Protein AF-A0A0D3HF07-F1 (afdb_monomer)

pLDDT: mean 77.67, std 17.01, range [46.47, 97.0]

InterPro domains:
  IPR036908 RlpA-like domain superfamily [SSF50685] (46-90)
  IPR039271 Kiwellin-like [PF24300] (46-94)
  IPR039271 Kiwellin-like [PTHR33191] (25-92)

Foldseek 3Di:
DPDPPPVVVVVVVVVVVVVVVVPPPPPPPPPPPDDDDPDDPDDPPVDDDDDDDDFAQAPPGDPDADPLPRHGDHPPDPDDDDDCVVCVVVPPRDD

Sequence (95 aa):
MAAAAASTKIVAVVVAVLLAILEMPSCAVARRHHHDHHDKPGHHDGGFPAVMTVNGFEKGEDGGPAACDGHYHSDGELIVALSTEWFAGGRRYRS

Structure (mmCIF, N/CA/C/O backbone):
data_AF-A0A0D3HF07-F1
#
_entry.id   AF-A0A0D3HF07-F1
#
loop_
_atom_site.group_PDB
_atom_site.id
_atom_site.type_symbol
_atom_site.label_atom_id
_atom_site.label_alt_id
_atom_site.label_comp_id
_atom_site.label_asym_id
_atom_site.label_entity_id
_atom_site.label_seq_id
_atom_site.pdbx_PDB_ins_code
_atom_site.Cartn_x
_atom_site.Cartn_y
_atom_site.Cartn_z
_atom_site.occupancy
_atom_site.B_iso_or_equiv
_atom_site.auth_seq_id
_atom_site.auth_comp_id
_atom_site.auth_asym_id
_atom_site.auth_atom_id
_atom_site.pdbx_PDB_model_num
ATOM 1 N N . MET A 1 1 ? -52.399 35.731 12.126 1.00 47.12 1 MET A N 1
ATOM 2 C CA . MET A 1 1 ? -51.013 35.572 11.631 1.00 47.12 1 MET A CA 1
ATOM 3 C C . MET A 1 1 ? -50.199 34.775 12.647 1.00 47.12 1 MET A C 1
ATOM 5 O O . MET A 1 1 ? -49.593 35.369 13.521 1.00 47.12 1 MET A O 1
ATOM 9 N N . ALA A 1 2 ? -50.230 33.441 12.587 1.00 46.47 2 ALA A N 1
ATOM 10 C CA . ALA A 1 2 ? -49.346 32.576 13.384 1.00 46.47 2 ALA A CA 1
ATOM 11 C C . ALA A 1 2 ? -49.289 31.163 12.773 1.00 46.47 2 ALA A C 1
ATOM 13 O O . ALA A 1 2 ? -49.508 30.167 13.443 1.00 46.47 2 ALA A O 1
ATOM 14 N N . ALA A 1 3 ? -49.049 31.074 11.466 1.00 46.66 3 ALA A N 1
ATOM 15 C CA . ALA A 1 3 ? -48.822 29.800 10.781 1.00 46.66 3 ALA A CA 1
ATOM 16 C C . ALA A 1 3 ? -47.665 29.952 9.785 1.00 46.66 3 ALA A C 1
ATOM 18 O O . ALA A 1 3 ? -47.767 29.593 8.624 1.00 46.66 3 ALA A O 1
ATOM 19 N N . ALA A 1 4 ? -46.577 30.581 10.230 1.00 53.50 4 ALA A N 1
ATOM 20 C CA . ALA A 1 4 ? -45.325 30.646 9.472 1.00 53.50 4 ALA A CA 1
ATOM 21 C C . ALA A 1 4 ? -44.079 30.478 10.363 1.00 53.50 4 ALA A C 1
ATOM 23 O O . ALA A 1 4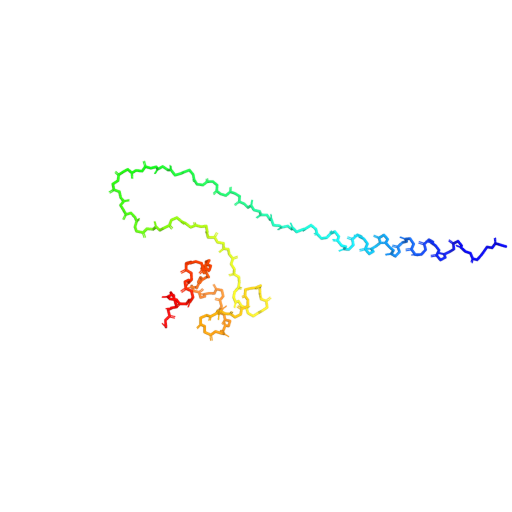 ? -42.961 30.508 9.867 1.00 53.50 4 ALA A O 1
ATOM 24 N N . ALA A 1 5 ? -44.238 30.292 11.681 1.00 54.38 5 ALA A N 1
ATOM 25 C CA . ALA A 1 5 ? -43.113 30.309 12.623 1.00 54.38 5 ALA A CA 1
ATOM 26 C C . ALA A 1 5 ? -42.669 28.918 13.115 1.00 54.38 5 ALA A C 1
ATOM 28 O O . ALA A 1 5 ? -41.543 28.779 13.588 1.00 54.38 5 ALA A O 1
ATOM 29 N N . ALA A 1 6 ? -43.518 27.888 13.005 1.00 54.38 6 ALA A N 1
ATOM 30 C CA . ALA A 1 6 ? -43.171 26.530 13.436 1.00 54.38 6 ALA A CA 1
ATOM 31 C C . ALA A 1 6 ? -42.346 25.789 12.371 1.00 54.38 6 ALA A C 1
ATOM 33 O O . ALA A 1 6 ? -41.307 25.215 12.688 1.00 54.38 6 ALA A O 1
ATOM 34 N N . SER A 1 7 ? -42.748 25.890 11.098 1.00 59.00 7 SER A N 1
ATOM 35 C CA . SER A 1 7 ? -42.026 25.265 9.984 1.00 59.00 7 SER A CA 1
ATOM 36 C C . SER A 1 7 ? -40.641 25.860 9.774 1.00 59.00 7 SER A C 1
ATOM 38 O O . SER A 1 7 ? -39.718 25.107 9.516 1.00 59.00 7 SER A O 1
ATOM 40 N N . THR A 1 8 ? -40.441 27.168 9.954 1.00 65.06 8 THR A N 1
ATOM 41 C CA . THR A 1 8 ? -39.120 27.796 9.762 1.00 65.06 8 THR A CA 1
ATOM 42 C C . THR A 1 8 ? -38.100 27.327 10.795 1.00 65.06 8 THR A C 1
ATOM 44 O O . THR A 1 8 ? -36.941 27.119 10.456 1.00 65.06 8 THR A O 1
ATOM 47 N N . LYS A 1 9 ? -38.525 27.091 12.045 1.00 73.19 9 LYS A N 1
ATOM 48 C CA . LYS A 1 9 ? -37.657 26.518 13.086 1.00 73.19 9 LYS A CA 1
ATOM 49 C C . LYS A 1 9 ? -37.312 25.066 12.786 1.00 73.19 9 LYS A C 1
ATOM 51 O O . LYS A 1 9 ? -36.156 24.688 12.906 1.00 73.19 9 LYS A O 1
ATOM 56 N N . ILE A 1 10 ? -38.299 24.278 12.361 1.00 79.25 10 ILE A N 1
ATOM 57 C CA . ILE A 1 10 ? -38.086 22.882 11.966 1.00 79.25 10 ILE A CA 1
ATOM 58 C C . ILE A 1 10 ? -37.148 22.815 10.756 1.00 79.25 10 ILE A C 1
ATOM 60 O O . ILE A 1 10 ? -36.189 22.057 10.776 1.00 79.25 10 ILE A O 1
ATOM 64 N N . VAL A 1 11 ? -37.360 23.660 9.745 1.00 80.50 11 VAL A N 1
ATOM 65 C CA . VAL A 1 11 ? -36.498 23.757 8.559 1.00 80.50 11 VAL A CA 1
ATOM 66 C C . VAL A 1 11 ? -35.087 24.196 8.947 1.00 80.50 11 VAL A C 1
ATOM 68 O O . VAL A 1 11 ? -34.130 23.589 8.488 1.00 80.50 11 VAL A O 1
ATOM 71 N N . ALA A 1 12 ? -34.931 25.178 9.839 1.00 85.56 12 ALA A N 1
ATOM 72 C CA . ALA A 1 12 ? -33.617 25.603 10.320 1.00 85.56 12 ALA A CA 1
ATOM 73 C C . ALA A 1 12 ? -32.887 24.491 11.093 1.00 85.56 12 ALA A C 1
ATOM 75 O O . ALA A 1 12 ? -31.690 24.303 10.895 1.00 85.56 12 ALA A O 1
ATOM 76 N N . VAL A 1 13 ? -33.600 23.721 11.923 1.00 86.06 13 VAL A N 1
ATOM 77 C CA . VAL A 1 13 ? -33.038 22.560 12.634 1.00 86.06 13 VAL A CA 1
ATOM 78 C C . VAL A 1 13 ? -32.632 21.464 11.650 1.00 86.06 13 VAL A C 1
ATOM 80 O O . VAL A 1 13 ? -31.529 20.941 11.754 1.00 86.06 13 VAL A O 1
ATOM 83 N N . VAL A 1 14 ? -33.473 21.152 10.662 1.00 87.38 14 VAL A N 1
ATOM 84 C CA . VAL A 1 14 ? -33.163 20.149 9.631 1.00 87.38 14 VAL A CA 1
ATOM 85 C C . VAL A 1 14 ? -31.944 20.571 8.808 1.00 87.38 14 VAL A C 1
ATOM 87 O O . VAL A 1 14 ? -31.046 19.763 8.601 1.00 87.38 14 VAL A O 1
ATOM 90 N N . VAL A 1 15 ? -31.860 21.837 8.393 1.00 88.19 15 VAL A N 1
ATOM 91 C CA . VAL A 1 15 ? -30.709 22.361 7.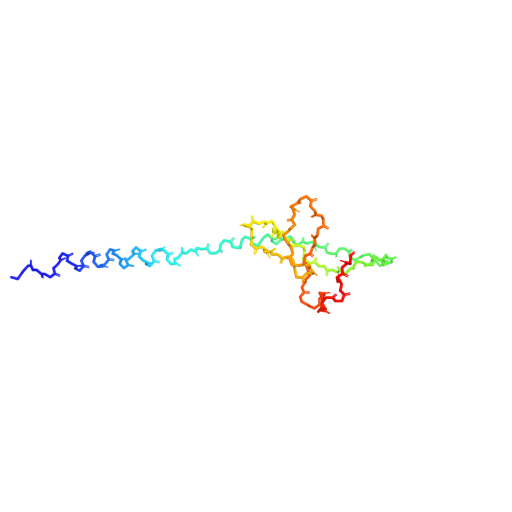642 1.00 88.19 15 VAL A CA 1
ATOM 92 C C . VAL A 1 15 ? -29.435 22.348 8.491 1.00 88.19 15 VAL A C 1
ATOM 94 O O . VAL A 1 15 ? -28.396 21.922 7.999 1.00 88.19 15 VAL A O 1
ATOM 97 N N . ALA A 1 16 ? -29.498 22.741 9.767 1.00 85.69 16 ALA A N 1
ATOM 98 C CA . ALA A 1 16 ? -28.341 22.700 10.664 1.00 85.69 16 ALA A CA 1
ATOM 99 C C . ALA A 1 16 ? -27.828 21.268 10.891 1.00 85.69 16 ALA A C 1
ATOM 101 O O . ALA A 1 16 ? -26.622 21.042 10.881 1.00 85.69 16 ALA A O 1
ATOM 102 N N . VAL A 1 17 ? -28.735 20.295 11.037 1.00 87.31 17 VAL A N 1
ATOM 103 C CA . VAL A 1 17 ? -28.379 18.873 11.155 1.00 87.31 17 VAL A CA 1
ATOM 104 C C . VAL A 1 17 ? -27.737 18.364 9.864 1.00 87.31 17 VAL A C 1
ATOM 106 O O . VAL A 1 17 ? -26.708 17.703 9.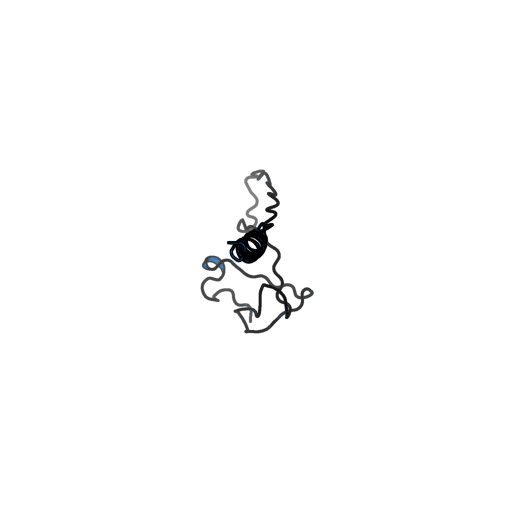924 1.00 87.31 17 VAL A O 1
ATOM 109 N N . LEU A 1 18 ? -28.283 18.712 8.695 1.00 84.88 18 LEU A N 1
ATOM 110 C CA . LEU A 1 18 ? -27.700 18.326 7.405 1.00 84.88 18 LEU A CA 1
ATOM 111 C C . LEU A 1 18 ? -26.294 18.908 7.201 1.00 84.88 18 LEU A C 1
ATOM 113 O O . LEU A 1 18 ? -25.411 18.199 6.726 1.00 84.88 18 LEU A O 1
ATOM 117 N N . LEU A 1 19 ? -26.067 20.163 7.598 1.00 81.19 19 LEU A N 1
ATOM 118 C CA . LEU A 1 19 ? -24.745 20.795 7.533 1.00 81.19 19 LEU A CA 1
ATOM 119 C C . LEU A 1 19 ? -23.751 20.156 8.513 1.00 81.19 19 LEU A C 1
ATOM 121 O O . LEU A 1 19 ? -22.604 19.937 8.143 1.00 81.19 19 LEU A O 1
ATOM 125 N N . ALA A 1 20 ? -24.195 19.783 9.717 1.00 75.44 20 ALA A N 1
ATOM 126 C CA . ALA A 1 20 ? -23.351 19.096 10.696 1.00 75.44 20 ALA A CA 1
ATOM 127 C C . ALA A 1 20 ? -22.940 17.679 10.250 1.00 75.44 20 ALA A C 1
ATOM 129 O O . ALA A 1 20 ? -21.863 17.216 10.605 1.00 75.44 20 ALA A O 1
ATOM 130 N N . ILE A 1 21 ? -23.771 16.991 9.456 1.00 75.94 21 ILE 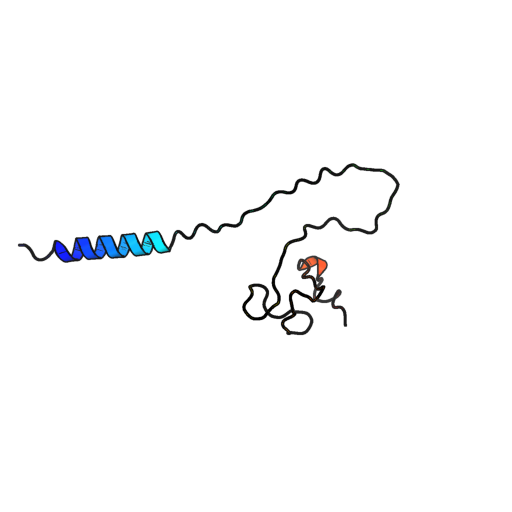A N 1
ATOM 131 C CA . ILE A 1 21 ? -23.456 15.656 8.909 1.00 75.94 21 ILE A CA 1
ATOM 132 C C . ILE A 1 21 ? -22.422 15.740 7.767 1.00 75.94 21 ILE A C 1
ATOM 134 O O . ILE A 1 21 ? -21.697 14.777 7.522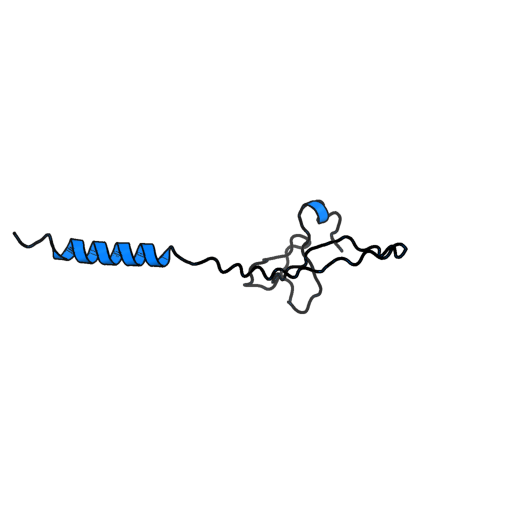 1.00 75.94 21 ILE A O 1
ATOM 138 N N . LEU A 1 22 ? -22.332 16.882 7.075 1.00 71.50 22 LEU A N 1
ATOM 139 C CA . LEU A 1 22 ? -21.365 17.111 5.993 1.00 71.50 22 LEU A CA 1
ATOM 140 C C . LEU A 1 22 ? -19.946 17.416 6.499 1.00 71.50 22 LEU A C 1
ATOM 142 O O . LEU A 1 22 ? -18.991 17.276 5.736 1.00 71.50 22 LEU A O 1
ATOM 146 N N . GLU A 1 23 ? -19.782 17.775 7.773 1.00 65.94 23 GLU A N 1
ATOM 147 C CA . GLU A 1 23 ? -18.471 17.950 8.402 1.00 65.94 23 GLU A CA 1
ATOM 148 C C . GLU A 1 23 ? -17.977 16.631 9.007 1.00 65.94 23 GLU A C 1
ATOM 150 O O . GLU A 1 23 ? -17.834 16.486 10.218 1.00 65.94 23 GLU A O 1
ATOM 155 N N . MET A 1 24 ? -17.697 15.642 8.158 1.00 64.44 24 MET A N 1
ATOM 156 C CA . MET A 1 24 ? -16.832 14.531 8.551 1.00 64.44 24 MET A CA 1
ATOM 157 C C . MET A 1 24 ? -15.381 15.020 8.439 1.00 64.44 24 MET A C 1
ATOM 159 O O . MET A 1 24 ? -14.895 15.190 7.315 1.00 64.44 24 MET A O 1
ATOM 163 N N . PRO A 1 25 ? -14.657 15.279 9.546 1.00 64.12 25 PRO A N 1
ATOM 164 C CA . PRO A 1 25 ? -13.234 15.547 9.456 1.00 64.12 25 PRO A CA 1
ATOM 165 C C . PRO A 1 25 ? -12.574 14.280 8.915 1.00 64.12 25 PRO A C 1
ATOM 167 O O . PRO A 1 25 ? -12.582 13.232 9.558 1.00 64.12 25 PRO A O 1
ATOM 170 N N . SER A 1 26 ? -12.037 14.367 7.698 1.00 68.31 26 SER A N 1
ATOM 171 C CA . SER A 1 26 ? -11.180 13.330 7.136 1.00 68.31 26 SER A CA 1
ATOM 172 C C . SER A 1 26 ? -9.960 13.202 8.045 1.00 68.31 26 SER A C 1
ATOM 174 O O . SER A 1 26 ? -9.018 13.992 7.974 1.00 68.31 26 SER A O 1
ATOM 176 N N . CYS A 1 27 ? -10.012 12.244 8.969 1.00 64.12 27 CYS A N 1
ATOM 177 C CA . CYS A 1 27 ? -8.922 11.909 9.872 1.00 64.12 27 CYS A CA 1
ATOM 178 C C . CYS A 1 27 ? -7.830 11.155 9.108 1.00 64.12 27 CYS A C 1
ATOM 180 O O . CYS A 1 27 ? -7.506 10.014 9.425 1.00 64.12 27 CYS A O 1
ATOM 182 N N . ALA A 1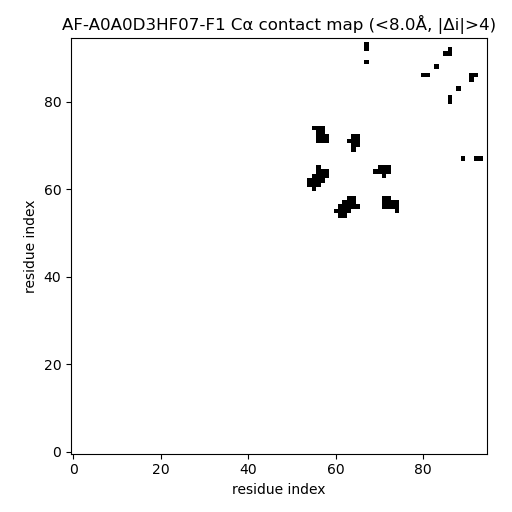 28 ? -7.218 11.794 8.114 1.00 60.22 28 ALA A N 1
ATOM 183 C CA . ALA A 1 28 ? -5.924 11.357 7.625 1.00 60.22 28 ALA A CA 1
ATOM 184 C C . ALA A 1 28 ? -4.867 11.765 8.667 1.00 60.22 28 ALA A C 1
ATOM 186 O O . ALA A 1 28 ? -4.237 12.819 8.570 1.00 60.22 28 ALA A O 1
ATOM 187 N N . VAL A 1 29 ? -4.688 10.947 9.710 1.00 53.31 29 VAL A N 1
ATOM 188 C CA . VAL A 1 29 ? -3.539 11.066 10.619 1.00 53.31 29 VAL A CA 1
ATOM 189 C C . VAL A 1 29 ? -2.290 10.664 9.835 1.00 53.31 29 VAL A C 1
ATOM 191 O O . VAL A 1 29 ? -1.894 9.503 9.792 1.00 53.31 29 VAL A O 1
ATOM 194 N N . ALA A 1 30 ? -1.653 11.640 9.193 1.00 52.16 30 ALA A N 1
ATOM 195 C CA . ALA A 1 30 ? -0.331 11.468 8.613 1.00 52.16 30 ALA A CA 1
ATOM 196 C C . ALA A 1 30 ? 0.711 11.466 9.744 1.00 52.16 30 ALA A C 1
ATOM 198 O O . ALA A 1 30 ? 1.176 12.521 10.184 1.00 52.16 30 ALA A O 1
ATOM 199 N N . ARG A 1 31 ? 1.103 10.280 10.233 1.00 57.19 31 ARG A N 1
ATOM 200 C CA . ARG A 1 31 ? 2.324 10.148 11.043 1.00 57.19 31 ARG A CA 1
ATOM 201 C C . ARG A 1 31 ? 3.530 10.433 10.149 1.00 57.19 31 ARG A C 1
ATOM 203 O O . ARG A 1 31 ? 3.961 9.574 9.387 1.00 57.19 31 ARG A O 1
ATOM 210 N N . ARG A 1 32 ? 4.088 11.645 10.242 1.00 54.19 32 ARG A N 1
ATOM 211 C CA . ARG A 1 32 ? 5.404 11.952 9.664 1.00 54.19 32 ARG A CA 1
ATOM 212 C C . ARG A 1 32 ? 6.472 11.212 10.465 1.00 54.19 32 ARG A C 1
ATOM 214 O O . ARG A 1 32 ? 6.939 11.707 11.485 1.00 54.19 32 ARG A O 1
ATOM 221 N N . HIS A 1 33 ? 6.858 10.032 9.998 1.00 52.62 33 HIS A N 1
ATOM 222 C CA . HIS A 1 33 ? 8.125 9.428 10.387 1.00 52.62 33 HIS A CA 1
ATOM 223 C C . HIS A 1 33 ? 9.220 10.057 9.521 1.00 52.62 33 HIS A C 1
ATOM 225 O O . HIS A 1 33 ? 9.454 9.636 8.392 1.00 52.62 33 HIS A O 1
ATOM 231 N N . HIS A 1 34 ? 9.842 11.123 10.031 1.00 49.69 34 HIS A N 1
ATOM 232 C CA . HIS A 1 34 ? 11.097 11.628 9.480 1.00 49.69 34 HIS A CA 1
ATOM 233 C C . HIS A 1 34 ? 12.192 10.623 9.854 1.00 49.69 34 HIS A C 1
ATOM 235 O O . HIS A 1 34 ? 12.599 10.550 11.011 1.00 49.69 34 HIS A O 1
ATOM 241 N N . HIS A 1 35 ? 12.622 9.814 8.890 1.00 53.50 35 HIS A N 1
ATOM 242 C CA . HIS A 1 35 ? 13.891 9.107 8.989 1.00 53.50 35 HIS A CA 1
ATOM 243 C C . HIS A 1 35 ? 14.973 10.039 8.448 1.00 53.50 35 HIS A C 1
ATOM 245 O O . HIS A 1 35 ? 15.019 10.314 7.250 1.00 53.50 35 HIS A O 1
ATOM 251 N N . ASP A 1 36 ? 15.810 10.556 9.346 1.00 53.72 36 ASP A N 1
ATOM 252 C CA . ASP A 1 36 ? 17.044 11.235 8.966 1.00 53.72 36 ASP A CA 1
ATOM 253 C C . ASP A 1 36 ? 17.966 10.219 8.280 1.00 53.72 36 ASP A C 1
ATOM 255 O O . ASP A 1 36 ? 18.419 9.241 8.884 1.00 53.72 36 ASP A O 1
ATOM 259 N N . HIS A 1 37 ? 18.207 10.432 6.987 1.00 53.91 37 HIS A N 1
ATOM 260 C CA . HIS A 1 37 ? 19.164 9.659 6.208 1.00 53.91 37 HIS A CA 1
ATOM 261 C C . HIS A 1 37 ? 20.582 10.014 6.665 1.00 53.91 37 HIS A C 1
ATOM 263 O O . HIS A 1 37 ? 21.131 11.056 6.315 1.00 53.91 37 HIS A O 1
ATOM 269 N N . HIS A 1 38 ? 21.194 9.126 7.446 1.00 54.94 38 HIS A N 1
ATOM 270 C CA . HIS A 1 38 ? 22.643 9.106 7.587 1.00 54.94 38 HIS A CA 1
ATOM 271 C C . HIS A 1 38 ? 23.256 8.508 6.316 1.00 54.94 38 HIS A C 1
ATOM 273 O O . HIS A 1 38 ? 23.281 7.290 6.146 1.00 54.94 38 HIS A O 1
ATOM 279 N N . ASP A 1 39 ? 23.767 9.370 5.437 1.00 57.44 39 ASP A N 1
ATOM 280 C CA . ASP A 1 39 ? 24.583 8.974 4.289 1.00 57.44 39 ASP A CA 1
ATOM 281 C C . ASP A 1 39 ? 25.872 8.286 4.764 1.00 57.44 39 ASP A C 1
ATOM 283 O O . ASP A 1 39 ? 26.771 8.915 5.332 1.00 57.44 39 ASP A O 1
ATOM 287 N N . LYS A 1 40 ? 25.986 6.976 4.517 1.00 59.12 40 LYS A N 1
ATOM 288 C CA . LYS A 1 40 ? 27.271 6.268 4.534 1.00 59.12 40 LYS A CA 1
ATOM 289 C C . LYS A 1 40 ? 27.702 5.973 3.096 1.00 59.12 40 LYS A C 1
ATOM 291 O O . LYS A 1 40 ? 27.004 5.234 2.403 1.00 59.12 40 LYS A O 1
ATOM 296 N N . PRO A 1 41 ? 28.854 6.488 2.633 1.00 53.38 41 PRO A N 1
ATOM 297 C CA . PRO A 1 41 ? 29.341 6.192 1.297 1.00 53.38 41 PRO A CA 1
ATOM 298 C C . PRO A 1 41 ? 29.948 4.783 1.290 1.00 53.38 41 PRO A C 1
ATOM 300 O O . PRO A 1 41 ? 30.921 4.522 1.996 1.00 53.38 41 PRO A O 1
ATOM 303 N N . GLY A 1 42 ? 29.372 3.872 0.501 1.00 53.06 42 GLY A N 1
ATOM 304 C CA . GLY A 1 42 ? 29.997 2.580 0.185 1.00 53.06 42 GLY A CA 1
ATOM 305 C C . GLY A 1 42 ? 29.152 1.320 0.381 1.00 53.06 42 GLY A C 1
ATOM 306 O O . GLY A 1 42 ? 29.677 0.231 0.164 1.00 53.06 42 GLY A O 1
ATOM 307 N N . HIS A 1 43 ? 27.870 1.421 0.740 1.00 49.75 43 HIS A N 1
ATOM 308 C CA . HIS A 1 43 ? 26.952 0.280 0.694 1.00 49.75 43 HIS A CA 1
ATOM 309 C C . HIS A 1 43 ? 25.869 0.552 -0.351 1.00 49.75 43 HIS A C 1
ATOM 311 O O . HIS A 1 43 ? 24.975 1.363 -0.134 1.00 49.75 43 HIS A O 1
ATOM 317 N N . HIS A 1 44 ? 25.980 -0.081 -1.520 1.00 55.84 44 HIS A N 1
ATOM 318 C CA . HIS A 1 44 ? 24.880 -0.117 -2.479 1.00 55.84 44 HIS A CA 1
ATOM 319 C C . HIS A 1 44 ? 23.848 -1.128 -1.979 1.00 55.84 44 HIS A C 1
ATOM 321 O O . HIS A 1 44 ? 23.761 -2.247 -2.483 1.00 55.84 44 HIS A O 1
ATOM 327 N N . ASP A 1 45 ? 23.087 -0.729 -0.961 1.00 58.75 45 ASP A N 1
ATOM 328 C CA . ASP A 1 45 ? 21.786 -1.321 -0.697 1.00 58.75 45 ASP A CA 1
ATOM 329 C C . ASP A 1 45 ? 20.977 -1.171 -1.984 1.00 58.75 45 ASP A C 1
ATOM 331 O O . ASP A 1 45 ? 20.678 -0.057 -2.409 1.00 58.75 45 ASP A O 1
ATOM 335 N N . GLY A 1 46 ? 20.635 -2.275 -2.647 1.00 64.06 46 GLY A N 1
ATOM 336 C CA . GLY A 1 46 ? 19.799 -2.274 -3.857 1.00 64.06 46 GLY A CA 1
ATOM 337 C C . GLY A 1 46 ? 18.352 -1.810 -3.616 1.00 64.06 46 GLY A C 1
ATOM 338 O O . GLY A 1 46 ? 17.460 -2.165 -4.384 1.00 64.06 46 GLY A O 1
ATOM 339 N N . GLY A 1 47 ? 18.100 -1.083 -2.528 1.00 70.25 47 GLY A N 1
ATOM 340 C CA . GLY A 1 47 ? 16.808 -0.553 -2.141 1.00 70.25 47 GLY A CA 1
ATOM 341 C C . GLY A 1 47 ? 16.553 0.800 -2.791 1.00 70.25 47 GLY A C 1
ATOM 342 O O . GLY A 1 47 ? 17.371 1.714 -2.725 1.00 70.25 47 GLY A O 1
ATOM 343 N N . PHE A 1 48 ? 15.379 0.939 -3.394 1.00 80.62 48 PHE A N 1
ATOM 344 C CA . PHE A 1 48 ? 14.866 2.237 -3.807 1.00 80.62 48 PHE A CA 1
ATOM 345 C C . PHE A 1 48 ? 14.124 2.870 -2.624 1.00 80.62 48 PHE A C 1
ATOM 347 O O . PHE A 1 48 ? 13.287 2.191 -2.022 1.00 80.62 48 PHE A O 1
ATOM 354 N N . PRO A 1 49 ? 14.384 4.145 -2.286 1.00 88.12 49 PRO A N 1
ATOM 355 C CA . PRO A 1 49 ? 13.611 4.845 -1.269 1.00 88.12 49 PRO A CA 1
ATOM 356 C C . PRO A 1 49 ? 12.116 4.807 -1.603 1.00 88.12 49 PRO A C 1
ATOM 358 O O . PRO A 1 49 ? 11.713 5.148 -2.716 1.00 88.12 49 PRO A O 1
ATOM 361 N N . ALA A 1 50 ? 11.295 4.390 -0.641 1.00 89.38 50 ALA A N 1
ATOM 362 C CA . ALA A 1 50 ? 9.848 4.304 -0.786 1.00 89.38 50 ALA A CA 1
ATOM 363 C C . ALA A 1 50 ? 9.152 4.628 0.539 1.00 89.38 50 ALA A C 1
ATOM 365 O O . ALA A 1 50 ? 9.696 4.398 1.620 1.00 89.38 50 ALA A O 1
ATOM 366 N N . VAL A 1 51 ? 7.926 5.142 0.447 1.00 92.56 51 VAL A N 1
ATOM 367 C CA . VAL A 1 51 ? 7.036 5.316 1.599 1.00 92.56 51 VAL A CA 1
ATOM 368 C C . VAL A 1 51 ? 6.107 4.110 1.653 1.00 92.56 51 VAL A C 1
ATOM 370 O O . VAL A 1 51 ? 5.318 3.895 0.735 1.00 92.56 51 VAL A O 1
ATOM 373 N N . MET A 1 52 ? 6.199 3.329 2.728 1.00 92.94 52 MET A N 1
ATOM 374 C CA . MET A 1 52 ? 5.294 2.208 2.968 1.00 92.94 52 MET A CA 1
ATOM 375 C C . MET A 1 52 ? 4.026 2.708 3.661 1.00 92.94 52 MET A C 1
ATOM 377 O O . MET A 1 52 ? 4.092 3.431 4.655 1.00 92.94 52 MET A O 1
ATOM 381 N N . THR A 1 53 ? 2.874 2.310 3.131 1.00 94.31 53 THR A N 1
ATOM 382 C CA . THR A 1 53 ? 1.557 2.554 3.730 1.00 94.31 53 THR A CA 1
ATOM 383 C C . THR A 1 53 ? 0.869 1.218 3.977 1.00 94.31 53 THR A C 1
ATOM 385 O O . THR A 1 53 ? 1.271 0.203 3.408 1.00 94.31 53 THR A O 1
ATOM 388 N N . VAL A 1 54 ? -0.125 1.207 4.862 1.00 94.31 54 VAL A N 1
ATOM 389 C CA . VAL A 1 54 ? -0.924 0.013 5.158 1.00 94.31 54 VAL A CA 1
ATOM 390 C C . VAL A 1 54 ? -2.177 0.054 4.293 1.00 94.31 54 VAL A C 1
ATOM 392 O O . VAL A 1 54 ? -2.834 1.091 4.229 1.00 94.31 54 VAL A O 1
ATOM 395 N N . ASN A 1 55 ? -2.487 -1.063 3.642 1.00 93.88 55 ASN A N 1
ATOM 396 C CA . ASN A 1 55 ? -3.689 -1.241 2.841 1.00 93.88 55 ASN A CA 1
ATOM 397 C C . ASN A 1 55 ? -4.283 -2.624 3.115 1.00 93.88 55 ASN A C 1
ATOM 399 O O . ASN A 1 55 ? -3.527 -3.592 3.172 1.00 93.88 55 ASN A O 1
ATOM 403 N N . GLY A 1 56 ? -5.606 -2.690 3.237 1.00 95.38 56 GLY A N 1
ATOM 404 C CA . GLY A 1 56 ? -6.349 -3.935 3.395 1.00 95.38 56 GLY A CA 1
ATOM 405 C C . GLY A 1 56 ? -6.846 -4.476 2.054 1.00 95.38 56 GLY A C 1
ATOM 406 O O . GLY A 1 56 ? -7.430 -3.721 1.270 1.00 95.38 56 GLY A O 1
ATOM 407 N N . PHE A 1 57 ? -6.580 -5.751 1.765 1.00 96.50 57 PHE A N 1
ATOM 408 C CA . PHE A 1 57 ? -7.021 -6.446 0.544 1.00 96.50 57 PHE A CA 1
ATOM 409 C C . PHE A 1 57 ? -8.070 -7.525 0.832 1.00 96.50 57 PHE A C 1
ATOM 411 O O . PHE A 1 57 ? -8.450 -8.271 -0.079 1.00 96.50 57 PHE A O 1
ATOM 418 N N . GLU A 1 58 ? -8.562 -7.609 2.069 1.00 97.00 58 GLU A N 1
ATOM 419 C CA . GLU A 1 58 ? -9.637 -8.520 2.416 1.00 97.00 58 GLU A CA 1
ATOM 420 C C . GLU A 1 58 ? -10.990 -8.004 1.926 1.00 97.00 58 GLU A C 1
ATOM 422 O O . GLU A 1 58 ? -11.220 -6.832 1.600 1.00 97.00 58 GLU A O 1
ATOM 427 N N . LYS A 1 59 ? -11.946 -8.928 1.845 1.00 95.88 59 LYS A N 1
ATOM 428 C CA . LYS A 1 59 ? -13.297 -8.580 1.433 1.00 95.88 59 LYS A CA 1
ATOM 429 C C . LYS A 1 59 ? -13.957 -7.707 2.498 1.00 95.88 59 LYS A C 1
ATOM 431 O O . LYS A 1 59 ? -14.212 -8.161 3.606 1.00 95.88 59 LYS A O 1
ATOM 436 N N . GLY A 1 60 ? -14.352 -6.503 2.095 1.00 95.25 60 GLY A N 1
ATOM 437 C CA . GLY A 1 60 ? -14.967 -5.518 2.987 1.00 95.25 60 GLY A CA 1
ATOM 438 C C . GLY A 1 60 ? -13.999 -4.436 3.459 1.00 95.25 60 GLY A C 1
ATOM 439 O O . GLY A 1 60 ? -14.435 -3.531 4.162 1.00 95.25 60 GLY A O 1
ATOM 440 N N . GLU A 1 61 ? -12.737 -4.504 3.038 1.00 95.44 61 GLU A N 1
ATOM 441 C CA . GLU A 1 61 ? -11.741 -3.458 3.253 1.00 95.44 61 GLU A CA 1
ATOM 442 C C . GLU A 1 61 ? -11.609 -2.527 2.041 1.00 95.44 61 GLU A C 1
ATOM 444 O O . GLU A 1 61 ? -12.163 -2.777 0.964 1.00 95.44 61 GLU A O 1
ATOM 449 N N . ASP A 1 62 ? -10.858 -1.442 2.224 1.00 93.06 62 ASP A N 1
ATOM 450 C CA . ASP A 1 62 ? -10.769 -0.338 1.266 1.00 93.06 62 ASP A CA 1
ATOM 451 C C . ASP A 1 62 ? -10.059 -0.708 -0.046 1.00 93.06 62 ASP A C 1
ATOM 453 O O . ASP A 1 62 ? -10.381 -0.154 -1.099 1.00 93.06 62 ASP A O 1
ATOM 457 N N . GLY A 1 63 ? -9.092 -1.631 -0.010 1.00 92.69 63 GLY A N 1
ATOM 458 C CA . GLY A 1 63 ? -8.228 -1.920 -1.156 1.00 92.69 63 GLY A CA 1
ATOM 459 C C . GLY A 1 63 ? -8.900 -2.697 -2.284 1.00 92.69 63 GLY A C 1
ATOM 460 O O . GLY A 1 63 ? -8.457 -2.606 -3.429 1.00 92.69 63 GLY A O 1
ATOM 461 N N . GLY A 1 64 ? -9.981 -3.426 -1.993 1.00 95.00 64 GLY A N 1
ATOM 462 C CA . GLY A 1 64 ? -10.669 -4.239 -2.992 1.00 95.00 64 GLY A CA 1
ATOM 463 C C . GLY A 1 64 ? -9.815 -5.394 -3.548 1.00 95.00 64 GLY A C 1
ATOM 464 O O . GLY A 1 64 ? -8.768 -5.729 -2.992 1.00 95.00 64 GLY A O 1
ATOM 465 N N . PRO A 1 65 ? -10.256 -6.027 -4.652 1.00 95.75 65 PRO A N 1
ATOM 466 C CA . PRO A 1 65 ? -9.488 -7.078 -5.309 1.00 95.75 65 PRO A CA 1
ATOM 467 C C . PRO A 1 65 ? -8.188 -6.548 -5.930 1.00 95.75 65 PRO A C 1
ATOM 469 O O . PRO A 1 65 ? -8.168 -5.461 -6.516 1.00 95.75 65 PRO A O 1
ATOM 472 N N . ALA A 1 66 ? -7.116 -7.336 -5.876 1.00 94.31 66 ALA A N 1
ATOM 473 C CA . ALA A 1 66 ? -5.832 -6.978 -6.456 1.00 94.31 66 ALA A CA 1
ATOM 474 C C . ALA A 1 66 ? -5.908 -6.899 -7.990 1.00 94.31 66 ALA A C 1
ATOM 476 O O . ALA A 1 66 ? -6.472 -7.757 -8.664 1.00 94.31 66 ALA A O 1
ATOM 477 N N . ALA A 1 67 ? -5.282 -5.876 -8.576 1.00 92.44 67 ALA A N 1
ATOM 478 C CA . ALA A 1 67 ? -5.268 -5.687 -10.030 1.00 92.44 67 ALA A CA 1
ATOM 479 C C . ALA A 1 67 ? -4.512 -6.798 -10.788 1.00 92.44 67 ALA A C 1
ATOM 481 O O . ALA A 1 67 ? -4.717 -6.972 -11.989 1.00 92.44 67 ALA A O 1
ATOM 482 N N . CYS A 1 68 ? -3.623 -7.519 -10.098 1.00 91.06 68 CYS A N 1
ATOM 483 C CA . CYS A 1 68 ? -2.796 -8.578 -10.670 1.00 91.06 68 CYS A CA 1
ATOM 484 C C . CYS A 1 68 ? 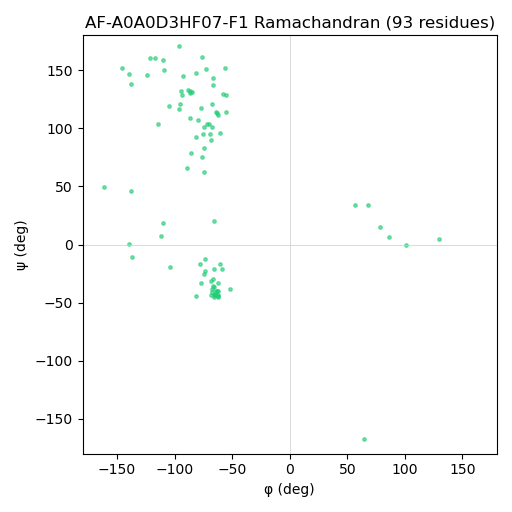-3.620 -9.792 -11.112 1.00 91.06 68 CYS A C 1
ATOM 486 O O . CYS A 1 68 ? -3.348 -10.355 -12.170 1.00 91.06 68 CYS A O 1
ATOM 488 N N . ASP A 1 69 ? -4.607 -10.187 -10.310 1.00 93.50 69 ASP A N 1
ATOM 489 C CA . ASP A 1 69 ? -5.329 -11.452 -10.462 1.00 93.50 69 ASP A CA 1
ATOM 490 C C . ASP A 1 69 ? -6.854 -11.326 -10.285 1.00 93.50 69 ASP A C 1
ATOM 492 O O . ASP A 1 69 ? -7.591 -12.250 -10.623 1.00 93.50 69 ASP A O 1
ATOM 496 N N . GLY A 1 70 ? -7.339 -10.176 -9.811 1.00 94.50 70 GLY A N 1
ATOM 497 C CA . GLY A 1 70 ? -8.752 -9.904 -9.585 1.00 94.50 70 GLY A CA 1
ATOM 498 C C . GLY A 1 70 ? -9.320 -10.520 -8.305 1.00 94.50 70 GLY A C 1
ATOM 499 O O . GLY A 1 70 ? -10.547 -10.572 -8.184 1.00 94.50 70 GLY A O 1
ATOM 500 N N . HIS A 1 71 ? -8.489 -10.972 -7.359 1.00 95.88 71 HIS A N 1
ATOM 501 C CA . HIS A 1 71 ? -8.949 -11.601 -6.117 1.00 95.88 71 HIS A CA 1
ATOM 502 C C . HIS A 1 71 ? -8.707 -10.738 -4.877 1.00 95.88 71 HIS A C 1
ATOM 504 O O . HIS A 1 71 ? -7.882 -9.830 -4.861 1.00 95.88 71 HIS A O 1
ATOM 510 N N . TYR A 1 72 ? -9.471 -11.027 -3.823 1.00 96.88 72 TYR A N 1
ATOM 511 C CA . TYR A 1 72 ? -9.183 -10.542 -2.475 1.00 96.88 72 TYR A CA 1
ATOM 512 C C . TYR A 1 72 ? -8.125 -11.438 -1.831 1.00 96.88 72 TYR A C 1
ATOM 514 O O . TYR A 1 72 ? -8.133 -12.651 -2.054 1.00 96.88 72 TYR A O 1
ATOM 522 N N . HIS A 1 73 ? -7.285 -10.850 -0.989 1.00 95.75 73 HIS A N 1
ATOM 523 C CA . HIS A 1 73 ? -6.203 -11.539 -0.291 1.00 95.75 73 HIS A CA 1
ATOM 524 C C . HIS A 1 73 ? -6.343 -11.336 1.210 1.00 95.75 73 HIS A C 1
ATOM 526 O O . HIS A 1 73 ? -6.806 -10.286 1.643 1.00 95.75 73 HIS A O 1
ATOM 532 N N . SER A 1 74 ? -5.960 -12.344 1.994 1.00 96.31 74 SER A N 1
ATOM 533 C CA . SER A 1 74 ? -5.991 -12.224 3.453 1.00 96.31 74 SER A CA 1
ATOM 534 C C . SER A 1 74 ? -4.872 -11.320 3.963 1.00 96.31 74 SER A C 1
ATOM 536 O O . SER A 1 74 ? -3.784 -11.324 3.395 1.00 96.31 74 SER A O 1
ATOM 538 N N . ASP A 1 75 ? -5.084 -10.650 5.094 1.00 95.06 75 ASP A N 1
ATOM 539 C CA . ASP A 1 75 ? -4.062 -9.871 5.806 1.00 95.06 75 ASP A CA 1
ATOM 540 C C . ASP A 1 75 ? -2.847 -10.713 6.228 1.00 95.06 75 ASP A C 1
ATOM 542 O O . ASP A 1 75 ? -1.759 -10.193 6.480 1.00 95.06 75 ASP A O 1
ATOM 546 N N . GLY A 1 76 ? -3.016 -12.038 6.312 1.00 94.94 76 GLY A N 1
ATOM 547 C CA . GLY A 1 76 ? -1.912 -12.972 6.531 1.00 94.94 76 GLY A CA 1
ATOM 548 C C . GLY A 1 76 ? -1.015 -13.182 5.304 1.00 94.94 76 GLY A C 1
ATOM 549 O O . GLY A 1 76 ? 0.058 -13.775 5.429 1.00 94.94 76 GLY A O 1
ATOM 550 N N . GLU A 1 77 ? -1.438 -12.736 4.121 1.00 95.12 77 GLU A N 1
ATOM 551 C CA . GLU A 1 77 ? -0.686 -12.854 2.878 1.00 95.12 77 GLU A CA 1
ATOM 552 C C . GLU A 1 77 ? 0.255 -11.659 2.685 1.00 95.12 77 GLU A C 1
ATOM 554 O O . GLU A 1 77 ? -0.119 -10.496 2.817 1.00 95.12 77 GLU A O 1
ATOM 559 N N . LEU A 1 78 ? 1.511 -11.938 2.335 1.00 94.06 78 LEU A N 1
ATOM 560 C CA . LEU A 1 78 ? 2.521 -10.899 2.142 1.00 94.06 78 LEU A CA 1
ATOM 561 C C . LEU A 1 78 ? 2.469 -10.346 0.714 1.00 94.06 78 LEU A C 1
ATOM 563 O O . LEU A 1 78 ? 3.297 -10.698 -0.129 1.00 94.06 78 LEU A O 1
ATOM 567 N N . ILE A 1 79 ? 1.505 -9.464 0.461 1.00 93.56 79 ILE A N 1
ATOM 568 C CA . ILE A 1 79 ? 1.349 -8.755 -0.813 1.00 93.56 79 ILE A CA 1
ATOM 569 C C . ILE A 1 79 ? 1.503 -7.240 -0.650 1.00 93.56 79 ILE A C 1
ATOM 571 O O . ILE A 1 79 ? 1.389 -6.692 0.444 1.00 93.56 79 ILE A O 1
ATOM 575 N N . VAL A 1 80 ? 1.784 -6.548 -1.757 1.00 94.25 80 VAL A N 1
ATOM 576 C CA . VAL A 1 80 ? 1.939 -5.087 -1.787 1.00 94.25 80 VAL A CA 1
ATOM 577 C C . VAL A 1 80 ? 1.285 -4.492 -3.030 1.00 94.25 80 VAL A C 1
ATOM 579 O O . VAL A 1 80 ? 1.342 -5.077 -4.113 1.00 94.25 80 VAL A O 1
ATOM 582 N N . ALA A 1 81 ? 0.737 -3.283 -2.898 1.00 94.00 81 ALA A N 1
ATOM 583 C CA . ALA A 1 81 ? 0.453 -2.418 -4.038 1.00 94.00 81 ALA A CA 1
ATOM 584 C C . ALA A 1 81 ? 1.632 -1.475 -4.292 1.00 94.00 81 ALA A C 1
ATOM 586 O O . ALA A 1 81 ? 2.291 -0.996 -3.368 1.00 94.00 81 ALA A O 1
ATOM 587 N N . LEU A 1 82 ? 1.878 -1.187 -5.567 1.00 93.88 82 LEU A N 1
ATOM 588 C CA . LEU A 1 82 ? 2.883 -0.225 -6.001 1.00 93.88 82 LEU A CA 1
ATOM 589 C C . LEU A 1 82 ? 2.196 1.015 -6.570 1.00 93.88 82 LEU A C 1
ATOM 591 O O . LEU A 1 82 ? 1.122 0.918 -7.165 1.00 93.88 82 LEU A O 1
ATOM 595 N N . SER A 1 83 ? 2.845 2.175 -6.448 1.00 92.50 83 SER A N 1
ATOM 596 C CA . SER A 1 83 ? 2.422 3.377 -7.174 1.00 92.50 83 SER A CA 1
ATOM 597 C C . SER A 1 83 ? 2.385 3.095 -8.678 1.00 92.50 83 SER A C 1
ATOM 599 O O . SER A 1 83 ? 3.150 2.269 -9.171 1.00 92.50 83 SER A O 1
ATOM 601 N N . THR A 1 84 ? 1.532 3.786 -9.435 1.00 91.19 84 THR A N 1
ATOM 602 C CA . THR A 1 84 ? 1.308 3.506 -10.866 1.00 91.19 84 THR A CA 1
ATOM 603 C C . THR A 1 84 ? 2.600 3.449 -11.688 1.00 91.19 84 THR A C 1
ATOM 605 O O . THR A 1 84 ? 2.748 2.595 -12.563 1.00 91.19 84 THR A O 1
ATOM 608 N N . GLU A 1 85 ? 3.565 4.318 -11.383 1.00 91.00 85 GLU A N 1
ATOM 609 C CA . GLU A 1 85 ? 4.869 4.339 -12.049 1.00 91.00 85 GLU A CA 1
ATOM 610 C C . GLU A 1 85 ? 5.681 3.065 -11.767 1.00 91.00 85 GLU A C 1
ATOM 612 O O . GLU A 1 85 ? 6.242 2.457 -12.680 1.00 91.00 85 GLU A O 1
ATOM 617 N N . TRP A 1 86 ? 5.698 2.614 -10.513 1.00 89.50 86 TRP A N 1
ATOM 618 C CA . TRP A 1 86 ? 6.421 1.413 -10.096 1.00 89.50 86 TRP A CA 1
ATOM 619 C C . TRP A 1 86 ? 5.679 0.138 -10.487 1.00 89.50 86 TRP A C 1
ATOM 621 O O . TRP A 1 86 ? 6.293 -0.864 -10.846 1.00 89.50 86 TRP A O 1
ATOM 631 N N . PHE A 1 87 ? 4.356 0.174 -10.486 1.00 89.81 87 PHE A N 1
ATOM 632 C CA . PHE A 1 87 ? 3.516 -0.881 -11.019 1.00 89.81 87 PHE A CA 1
ATOM 633 C C . PHE A 1 87 ? 3.736 -1.072 -12.520 1.00 89.81 87 PHE A C 1
ATOM 635 O O . PHE A 1 87 ? 3.717 -2.199 -13.021 1.00 89.81 87 PHE A O 1
ATOM 642 N N . ALA A 1 88 ? 4.026 0.028 -13.227 1.00 89.56 88 ALA A N 1
ATOM 643 C CA . ALA A 1 88 ? 4.528 0.008 -14.590 1.00 89.56 88 ALA A CA 1
ATOM 644 C C . ALA A 1 88 ? 3.596 -0.749 -15.562 1.00 89.56 88 ALA A C 1
ATOM 646 O O . ALA A 1 88 ? 4.062 -1.411 -16.490 1.00 89.56 88 ALA A O 1
ATOM 647 N N . GLY A 1 89 ? 2.280 -0.660 -15.331 1.00 84.19 89 GLY A N 1
ATOM 648 C CA . GLY A 1 89 ? 1.254 -1.350 -16.119 1.00 84.19 89 GLY A CA 1
ATOM 649 C C . GLY A 1 89 ? 1.266 -2.873 -15.959 1.00 84.19 89 GLY A C 1
ATOM 650 O O . GLY A 1 89 ? 1.028 -3.579 -16.931 1.00 84.19 89 GLY A O 1
ATOM 651 N N . GLY A 1 90 ? 1.609 -3.381 -14.773 1.00 82.25 90 GLY A N 1
ATOM 652 C CA . GLY A 1 90 ? 1.650 -4.820 -14.496 1.00 82.25 90 GLY A CA 1
ATOM 653 C C . GLY A 1 90 ? 2.971 -5.500 -14.860 1.00 82.25 90 GLY A C 1
ATOM 654 O O . GLY A 1 90 ? 3.106 -6.709 -14.710 1.00 82.25 90 GLY A O 1
ATOM 655 N N . ARG A 1 91 ? 4.007 -4.748 -15.265 1.00 84.06 91 ARG A N 1
ATOM 656 C CA . ARG A 1 91 ? 5.352 -5.316 -15.514 1.00 84.06 91 ARG A CA 1
ATOM 657 C C .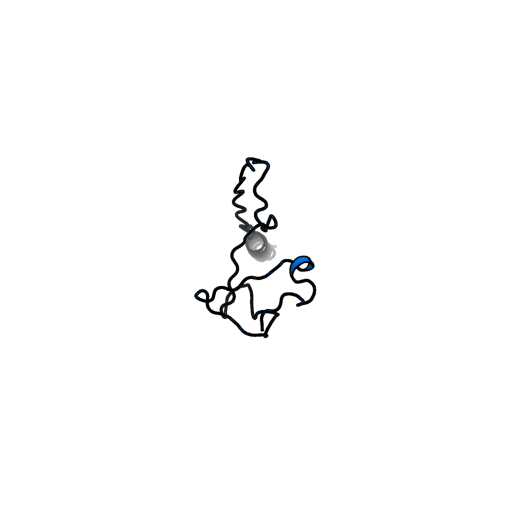 ARG A 1 91 ? 5.985 -5.966 -14.280 1.00 84.06 91 ARG A C 1
ATOM 659 O O . ARG A 1 91 ? 6.967 -6.688 -14.412 1.00 84.06 91 ARG A O 1
ATOM 666 N N . ARG A 1 92 ? 5.459 -5.672 -13.092 1.00 80.56 92 ARG A N 1
ATOM 667 C CA . ARG A 1 92 ? 5.882 -6.256 -11.815 1.00 80.56 92 ARG A CA 1
ATOM 668 C C . ARG A 1 92 ? 4.836 -7.199 -11.216 1.00 80.56 92 ARG A C 1
ATOM 670 O O . ARG A 1 92 ? 4.908 -7.488 -10.027 1.00 80.56 92 ARG A O 1
ATOM 677 N N . TYR A 1 93 ? 3.889 -7.684 -12.021 1.00 81.81 93 TYR A N 1
ATOM 678 C CA . TYR A 1 93 ? 3.075 -8.828 -11.629 1.00 81.81 93 TYR A CA 1
ATOM 679 C C . TYR A 1 93 ? 3.983 -10.013 -11.338 1.00 81.81 93 TYR A C 1
ATOM 681 O O . TYR A 1 93 ? 4.862 -10.357 -12.129 1.00 81.81 93 TYR A O 1
ATOM 689 N N . ARG A 1 94 ? 3.771 -10.619 -10.178 1.00 69.75 94 ARG A N 1
ATOM 690 C CA . ARG A 1 94 ? 4.355 -11.909 -9.852 1.00 69.75 94 ARG A CA 1
ATOM 691 C C . ARG A 1 94 ? 3.294 -12.949 -10.195 1.00 69.75 94 ARG A C 1
ATOM 693 O O . ARG A 1 94 ? 2.174 -12.825 -9.712 1.00 69.75 94 ARG A O 1
ATOM 700 N N . SER A 1 95 ? 3.631 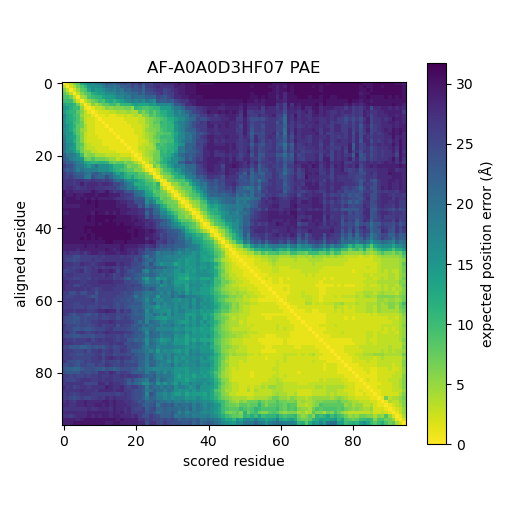-13.873 -11.093 1.00 56.38 95 SER A N 1
ATOM 701 C CA . SER A 1 95 ? 2.794 -15.033 -11.427 1.00 56.38 95 SER A CA 1
ATOM 702 C C . SER A 1 95 ? 2.692 -15.997 -10.258 1.00 56.38 95 SER A C 1
ATOM 704 O O . SER A 1 95 ? 3.751 -16.178 -9.606 1.00 56.38 95 SER A O 1
#

Organism: NCBI:txid65489

Solvent-accessible surface area (backbone atoms only — not comparable to full-atom values): 6707 Å² total; per-residue (Å²): 144,87,87,68,67,66,63,54,52,52,50,51,51,52,51,51,52,55,54,58,68,68,65,66,79,81,80,77,80,77,78,81,78,83,74,80,82,80,88,67,95,86,69,85,67,91,69,75,94,75,86,88,79,89,78,45,31,31,89,92,41,89,56,39,50,41,91,84,80,66,45,62,43,57,89,88,53,98,75,83,87,62,59,70,78,73,27,51,88,57,78,66,58,80,132

Radius of gyration: 24.78 Å; Cα contacts (8 Å, |Δi|>4): 44; chains: 1; bounding box: 81×51×30 Å

Secondary structure (DSSP, 8-state):
--SSSHHHHHHHHHHHHHHHHH------------------TT----PPP--------STTSTT-S-TTTS----TTS------HHHHGGGTT---

Mean predicted aligned error: 16.81 Å